Protein AF-F2L6T4-F1 (afdb_monomer_lite)

pLDDT: mean 93.62, std 6.07, range [66.06, 98.0]

Sequence (54 aa):
MLELAPWGGESLNLANPDAPVRTLAFGAAGEGLVTYLILEAQRRVDVLDVLWLG

Radius of gyration: 11.13 Å; chains: 1; bounding box: 24×22×33 Å

Foldseek 3Di:
DCLPCVLPFADPDPVDRPAQWGKDFDDPVSQKIWTWGDDVVVSDIGTDDIGGND

Secondary structure (DSSP, 8-state):
-TTT-GGGSEES-TT-TT-SEEEEEESSS--EEEEEEEEGGGTEEEEEEEEE--

Structure (mmCIF, N/CA/C/O backbone):
data_AF-F2L6T4-F1
#
_entry.id   AF-F2L6T4-F1
#
loop_
_atom_site.group_PDB
_atom_site.id
_atom_site.type_symbol
_atom_site.label_atom_id
_atom_site.label_alt_id
_atom_site.label_comp_id
_atom_site.label_asym_id
_atom_site.label_entity_id
_atom_site.label_seq_id
_atom_site.pdbx_PDB_ins_code
_atom_site.Cartn_x
_atom_site.Cartn_y
_atom_site.Cartn_z
_atom_site.occupancy
_atom_site.B_iso_or_equiv
_atom_site.auth_seq_id
_atom_site.auth_comp_id
_atom_site.auth_asym_id
_atom_site.auth_atom_id
_atom_site.pdbx_PDB_model_num
ATOM 1 N N . MET A 1 1 ? 10.253 -5.830 2.425 1.00 66.06 1 MET A N 1
ATOM 2 C CA . MET A 1 1 ? 9.784 -4.536 2.973 1.00 66.06 1 MET A CA 1
ATOM 3 C C . MET A 1 1 ? 8.386 -4.657 3.573 1.00 66.06 1 MET A C 1
ATOM 5 O O . MET A 1 1 ? 8.234 -4.291 4.727 1.00 66.06 1 MET A O 1
ATOM 9 N N . LEU A 1 2 ? 7.411 -5.242 2.860 1.00 77.62 2 LEU A N 1
ATOM 10 C CA . LEU A 1 2 ? 6.027 -5.425 3.341 1.00 77.62 2 LEU A CA 1
ATOM 11 C C . LEU A 1 2 ? 5.896 -6.144 4.696 1.00 77.62 2 LEU A C 1
ATOM 13 O O . LEU A 1 2 ? 5.072 -5.753 5.506 1.00 77.62 2 LEU A O 1
ATOM 17 N N . GLU A 1 3 ? 6.728 -7.148 4.973 1.00 77.62 3 GLU A N 1
ATOM 18 C CA . GLU A 1 3 ? 6.706 -7.870 6.258 1.00 77.62 3 GLU A CA 1
ATOM 19 C C . GLU A 1 3 ? 7.268 -7.044 7.433 1.00 77.62 3 GLU A C 1
ATOM 21 O O . GLU A 1 3 ? 6.911 -7.273 8.583 1.00 77.62 3 GLU A O 1
ATOM 26 N N . LEU A 1 4 ? 8.132 -6.063 7.148 1.00 82.44 4 LEU A N 1
ATOM 27 C CA . LEU A 1 4 ? 8.852 -5.282 8.162 1.00 82.44 4 LEU A CA 1
ATOM 28 C C . LEU A 1 4 ? 8.210 -3.913 8.420 1.00 82.44 4 LEU A C 1
ATOM 30 O O . LEU A 1 4 ? 8.188 -3.450 9.555 1.00 82.44 4 LEU A O 1
ATOM 34 N N . ALA A 1 5 ? 7.713 -3.254 7.371 1.00 89.50 5 ALA A N 1
ATOM 35 C CA . ALA A 1 5 ? 7.141 -1.910 7.436 1.00 89.50 5 ALA A CA 1
ATOM 36 C C . ALA A 1 5 ? 6.001 -1.747 6.408 1.00 89.50 5 ALA A C 1
ATOM 38 O O . ALA A 1 5 ? 6.152 -1.015 5.427 1.00 89.50 5 ALA A O 1
ATOM 39 N N . PRO A 1 6 ? 4.854 -2.428 6.598 1.00 91.12 6 PRO A N 1
ATOM 40 C CA . PRO A 1 6 ? 3.758 -2.412 5.628 1.00 91.12 6 PRO A CA 1
ATOM 41 C C . PRO A 1 6 ? 3.120 -1.028 5.454 1.00 91.12 6 PRO A C 1
ATOM 43 O O . PRO A 1 6 ? 2.632 -0.712 4.377 1.00 91.12 6 PRO A O 1
ATOM 46 N N . TRP A 1 7 ? 3.167 -0.167 6.469 1.00 95.06 7 TRP A N 1
ATOM 47 C CA . TRP A 1 7 ? 2.640 1.201 6.397 1.00 95.06 7 TRP A CA 1
ATOM 48 C C . TRP A 1 7 ? 3.523 2.175 5.597 1.00 95.06 7 TRP A C 1
ATOM 50 O O . TRP A 1 7 ? 3.144 3.325 5.424 1.00 95.06 7 TRP A O 1
ATOM 60 N N . GLY A 1 8 ? 4.680 1.731 5.090 1.00 92.50 8 GLY A N 1
ATOM 61 C CA . GLY A 1 8 ? 5.574 2.564 4.276 1.00 92.50 8 GLY A CA 1
ATOM 62 C C . GLY A 1 8 ? 5.093 2.829 2.843 1.00 92.50 8 GLY A C 1
ATOM 63 O O . GLY A 1 8 ? 5.766 3.554 2.119 1.00 92.50 8 GLY A O 1
ATOM 64 N N . GLY A 1 9 ? 3.978 2.226 2.421 1.00 93.12 9 GLY A N 1
ATOM 65 C CA . GLY A 1 9 ? 3.336 2.509 1.137 1.00 93.12 9 GLY A CA 1
ATOM 66 C C . GLY A 1 9 ? 2.323 3.651 1.220 1.00 93.12 9 GLY A C 1
ATOM 67 O O . GLY A 1 9 ? 1.766 3.958 2.280 1.00 93.12 9 GLY A O 1
ATOM 68 N N . GLU A 1 10 ? 2.034 4.239 0.066 1.00 95.44 10 GLU A N 1
ATOM 69 C CA . GLU A 1 10 ? 1.035 5.298 -0.069 1.00 95.44 10 GLU A CA 1
ATOM 70 C C . GLU A 1 10 ? -0.376 4.742 0.123 1.00 95.44 10 GLU A C 1
ATOM 72 O O . GLU A 1 10 ? -0.659 3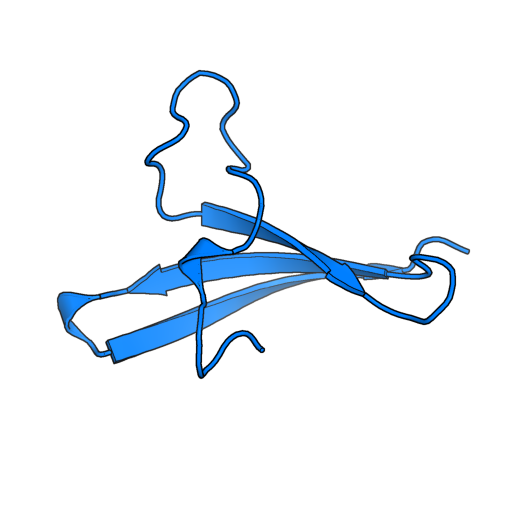.603 -0.251 1.00 95.44 10 GLU A O 1
ATOM 77 N N . SER A 1 11 ? -1.277 5.535 0.708 1.00 97.19 11 SER A N 1
ATOM 78 C CA . SER A 1 11 ? -2.692 5.154 0.792 1.00 97.19 11 SER A CA 1
ATOM 79 C C . SER A 1 11 ? -3.318 5.158 -0.596 1.00 97.19 11 SER A C 1
ATOM 81 O O . SER A 1 11 ? -3.245 6.159 -1.307 1.00 97.19 11 SER A O 1
ATOM 83 N N . LEU A 1 12 ? -4.003 4.068 -0.959 1.00 96.38 12 LEU A N 1
ATOM 84 C CA . LEU A 1 12 ? -4.769 4.025 -2.207 1.00 96.38 12 LEU A CA 1
ATOM 85 C C . LEU A 1 12 ? -5.913 5.054 -2.190 1.00 96.38 12 LEU A C 1
ATOM 87 O O . LEU A 1 12 ? -6.301 5.592 -3.225 1.00 96.38 12 LEU A O 1
ATOM 91 N N . ASN A 1 13 ? -6.462 5.339 -1.006 1.00 95.94 13 ASN A N 1
ATOM 92 C CA . ASN A 1 13 ? -7.485 6.358 -0.827 1.00 95.94 13 ASN A CA 1
ATOM 93 C C . ASN A 1 13 ? -6.842 7.686 -0.407 1.00 95.94 13 ASN A C 1
ATOM 95 O O . ASN A 1 13 ? -6.584 7.907 0.774 1.00 95.94 13 ASN A O 1
ATOM 99 N N . LEU A 1 14 ? -6.666 8.604 -1.358 1.00 93.50 14 LEU A N 1
ATOM 100 C CA . LEU A 1 14 ? -6.070 9.924 -1.107 1.00 93.50 14 LEU A CA 1
ATOM 101 C C . LEU A 1 14 ? -6.851 10.780 -0.093 1.00 93.50 14 LEU A C 1
ATOM 103 O O . LEU A 1 14 ? -6.268 11.637 0.563 1.00 93.50 14 LEU A O 1
ATOM 107 N N . ALA A 1 15 ? -8.159 10.550 0.059 1.00 97.12 15 ALA A N 1
ATOM 108 C CA . ALA A 1 15 ? -8.980 11.247 1.050 1.00 97.12 15 ALA A CA 1
ATOM 109 C C . ALA A 1 15 ? -8.847 10.653 2.465 1.00 97.12 15 ALA A C 1
ATOM 111 O O . ALA A 1 15 ? -9.354 11.232 3.423 1.00 97.12 15 ALA A O 1
ATOM 112 N N . ASN A 1 16 ? -8.187 9.499 2.601 1.00 96.19 16 ASN A N 1
ATOM 113 C CA . ASN A 1 16 ? -7.917 8.852 3.877 1.00 96.19 16 ASN A CA 1
ATOM 114 C C . ASN A 1 16 ? -6.469 8.320 3.917 1.00 96.19 16 ASN A C 1
ATOM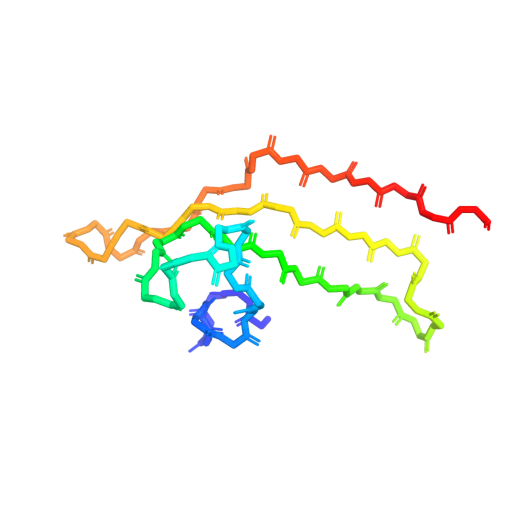 116 O O . ASN A 1 16 ? -6.232 7.146 3.603 1.00 96.19 16 ASN A O 1
ATOM 120 N N . PRO A 1 17 ? -5.500 9.160 4.329 1.00 94.69 17 PRO A N 1
ATOM 121 C CA . PRO A 1 17 ? -4.092 8.781 4.445 1.00 94.69 17 PRO A CA 1
ATOM 122 C C . PRO A 1 17 ? -3.826 7.621 5.409 1.00 94.69 17 PRO A C 1
ATOM 124 O O . PRO A 1 17 ? -2.782 6.984 5.294 1.00 94.69 17 PRO A O 1
ATOM 127 N N . ASP A 1 18 ? -4.766 7.313 6.308 1.00 95.62 18 ASP A N 1
ATOM 128 C CA . ASP A 1 18 ? -4.668 6.245 7.308 1.00 95.62 18 ASP A CA 1
ATOM 129 C C . ASP A 1 18 ? -5.338 4.935 6.854 1.00 95.62 18 ASP A C 1
ATOM 131 O O . ASP A 1 18 ? -5.350 3.949 7.590 1.00 95.62 18 ASP A O 1
ATOM 135 N N . ALA A 1 19 ? -5.886 4.874 5.634 1.00 97.44 19 ALA A N 1
ATOM 136 C CA . ALA A 1 19 ? -6.527 3.659 5.138 1.00 97.44 19 ALA A CA 1
ATOM 137 C C . ALA A 1 19 ? -5.531 2.475 5.070 1.00 97.44 19 ALA A C 1
ATOM 139 O O . ALA A 1 19 ? -4.354 2.663 4.754 1.00 97.44 19 ALA A O 1
ATOM 140 N N . PRO A 1 20 ? -5.979 1.234 5.333 1.00 97.25 20 PRO A N 1
ATOM 141 C CA . PRO A 1 20 ? -5.095 0.066 5.373 1.00 97.25 20 PRO A CA 1
ATOM 142 C C . PRO A 1 20 ? -4.781 -0.519 3.989 1.00 97.25 20 PRO A C 1
ATOM 144 O O . PRO A 1 20 ? -3.947 -1.417 3.890 1.00 97.25 20 PRO A O 1
ATOM 147 N N . VAL A 1 21 ? -5.450 -0.053 2.928 1.00 97.94 21 VAL A N 1
ATOM 148 C CA . VAL A 1 21 ? -5.124 -0.439 1.549 1.00 97.94 21 VAL A CA 1
ATOM 149 C C . VAL A 1 21 ? -4.067 0.514 1.015 1.00 97.94 21 VAL A C 1
ATOM 151 O O . VAL A 1 21 ? -4.279 1.728 0.969 1.00 97.94 21 VAL A O 1
ATOM 154 N N . ARG A 1 22 ? -2.934 -0.054 0.616 1.00 97.62 22 ARG A N 1
ATOM 155 C CA . ARG A 1 22 ? -1.723 0.675 0.263 1.00 97.62 22 ARG A CA 1
ATOM 156 C C . ARG A 1 22 ? -1.202 0.281 -1.106 1.00 97.62 22 ARG A C 1
ATOM 158 O O . ARG A 1 22 ? -1.439 -0.833 -1.570 1.00 97.62 22 ARG A O 1
ATOM 165 N N . THR A 1 23 ? -0.440 1.185 -1.705 1.00 96.94 23 THR A N 1
ATOM 166 C CA . THR A 1 23 ? 0.315 0.961 -2.936 1.00 96.94 23 THR A CA 1
ATOM 167 C C . THR A 1 23 ? 1.796 1.236 -2.715 1.00 96.94 23 THR A C 1
ATOM 169 O O . THR A 1 23 ? 2.155 2.232 -2.087 1.00 96.94 23 THR A O 1
ATOM 172 N N . LEU A 1 24 ? 2.661 0.378 -3.251 1.00 95.50 24 LEU A N 1
ATOM 173 C CA . LEU A 1 24 ? 4.113 0.539 -3.178 1.00 95.50 24 LEU A CA 1
ATOM 174 C C . LEU A 1 24 ? 4.745 0.231 -4.537 1.00 95.50 24 LEU A C 1
ATOM 176 O O . LEU A 1 24 ? 4.529 -0.848 -5.092 1.00 95.50 24 LEU A O 1
ATOM 180 N N . ALA A 1 25 ? 5.520 1.175 -5.071 1.00 95.06 25 ALA A N 1
ATOM 181 C CA . ALA A 1 25 ? 6.313 0.939 -6.273 1.00 95.06 25 ALA A CA 1
ATOM 182 C C . ALA A 1 25 ? 7.519 0.044 -5.945 1.00 95.06 25 ALA A C 1
ATOM 184 O O . ALA A 1 25 ? 8.108 0.152 -4.867 1.00 95.06 25 ALA A O 1
ATOM 185 N N . PHE A 1 26 ? 7.888 -0.844 -6.864 1.00 92.69 26 PHE A N 1
ATOM 186 C CA . PHE A 1 26 ? 9.025 -1.747 -6.722 1.00 92.69 26 PHE A CA 1
ATOM 187 C C . PHE A 1 26 ? 9.811 -1.881 -8.029 1.00 92.69 26 PHE A C 1
ATOM 189 O O . PHE A 1 26 ? 9.336 -1.516 -9.102 1.00 92.69 26 PHE A O 1
ATOM 196 N N . GLY A 1 27 ? 11.019 -2.435 -7.904 1.00 93.00 27 GLY A N 1
ATOM 197 C CA . GLY A 1 27 ? 12.006 -2.490 -8.979 1.00 93.00 27 GLY A CA 1
ATOM 198 C C . GLY A 1 27 ? 12.918 -1.253 -8.989 1.00 93.00 27 GLY A C 1
ATOM 199 O O . GLY A 1 27 ? 12.664 -0.277 -8.280 1.00 93.00 27 GLY A O 1
ATOM 200 N N . ALA A 1 28 ? 14.045 -1.330 -9.700 1.00 91.94 28 ALA A N 1
ATOM 201 C CA . ALA A 1 28 ? 15.098 -0.313 -9.642 1.00 91.94 28 ALA A CA 1
ATOM 202 C C . ALA A 1 28 ? 14.666 1.026 -10.260 1.00 91.94 28 ALA A C 1
ATOM 204 O O . ALA A 1 28 ? 15.117 2.080 -9.812 1.00 91.94 28 ALA A O 1
ATOM 205 N N . ALA A 1 29 ? 13.793 0.976 -11.263 1.00 93.00 29 ALA A N 1
ATOM 206 C CA . ALA A 1 29 ? 13.223 2.136 -11.935 1.00 93.00 29 ALA A CA 1
ATOM 207 C C . ALA A 1 29 ? 11.725 2.332 -11.633 1.00 93.00 29 ALA A C 1
ATOM 209 O O . ALA A 1 29 ? 11.102 3.215 -12.219 1.00 93.00 29 ALA A O 1
ATOM 210 N N . GLY A 1 30 ? 11.144 1.544 -10.720 1.00 92.81 30 GLY A N 1
ATOM 211 C CA . GLY A 1 30 ? 9.703 1.563 -10.458 1.00 92.81 30 GLY A CA 1
ATOM 212 C C . GLY A 1 30 ? 8.906 0.813 -11.525 1.00 92.81 30 GLY A C 1
ATOM 213 O O . GLY A 1 30 ? 7.833 1.251 -11.917 1.00 92.81 30 GLY A O 1
ATOM 214 N N . GLU A 1 31 ? 9.438 -0.311 -12.002 1.00 95.75 31 GLU A N 1
ATOM 215 C CA . GLU A 1 31 ? 8.872 -1.161 -13.057 1.00 95.75 31 GLU A CA 1
ATOM 216 C C . GLU A 1 31 ? 7.602 -1.907 -12.618 1.00 95.75 31 GLU A C 1
ATOM 218 O O . GLU A 1 31 ? 6.952 -2.584 -13.415 1.00 95.75 31 GLU A O 1
ATOM 223 N N . GLY A 1 32 ? 7.230 -1.826 -11.343 1.00 96.44 32 GLY A N 1
ATOM 224 C CA . GLY A 1 32 ? 6.001 -2.424 -10.855 1.00 96.44 32 GLY A CA 1
ATOM 225 C C . GLY A 1 32 ? 5.385 -1.671 -9.691 1.00 96.44 32 GLY A C 1
ATOM 226 O O . GLY A 1 32 ? 6.042 -0.914 -8.978 1.00 96.44 32 GLY A O 1
ATOM 227 N N . LEU A 1 33 ? 4.095 -1.907 -9.493 1.00 96.62 33 LEU A N 1
ATOM 228 C CA . LEU A 1 33 ? 3.297 -1.371 -8.405 1.00 96.62 33 LEU A CA 1
ATOM 229 C C . LEU A 1 33 ? 2.541 -2.523 -7.745 1.00 96.62 33 LEU A C 1
ATOM 231 O O . LEU A 1 33 ? 1.822 -3.264 -8.414 1.00 96.62 33 LEU A O 1
ATOM 235 N N . VAL A 1 34 ? 2.698 -2.686 -6.434 1.00 97.12 34 VAL A N 1
ATOM 236 C CA . VAL A 1 34 ? 1.91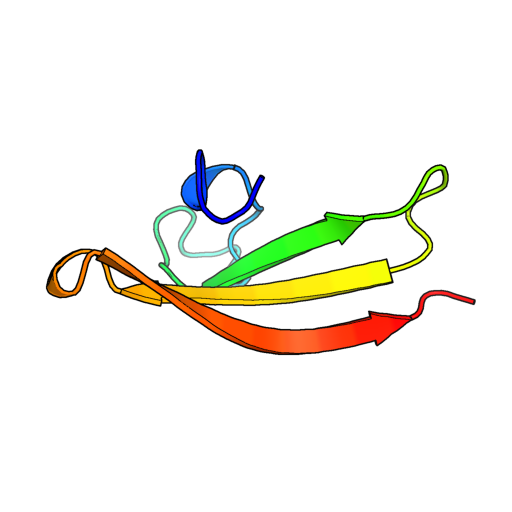9 -3.654 -5.654 1.00 97.12 34 VAL A CA 1
ATOM 237 C C . VAL A 1 34 ? 0.842 -2.932 -4.860 1.00 97.12 34 VAL A C 1
ATOM 239 O O . VAL A 1 34 ? 1.138 -1.961 -4.164 1.00 97.12 34 VAL A O 1
ATOM 242 N N . THR A 1 35 ? -0.391 -3.429 -4.936 1.00 97.88 35 THR A N 1
ATOM 243 C CA . THR A 1 35 ? -1.502 -3.009 -4.075 1.00 97.88 35 THR A CA 1
ATOM 244 C C . THR A 1 35 ? -1.750 -4.084 -3.027 1.00 97.88 35 THR A C 1
ATOM 246 O O . THR A 1 35 ? -1.860 -5.266 -3.357 1.00 97.88 35 THR A O 1
ATOM 249 N N . TYR A 1 36 ? -1.847 -3.699 -1.759 1.00 97.81 36 TYR A N 1
ATOM 250 C CA . TYR A 1 36 ? -1.977 -4.641 -0.648 1.00 97.81 36 TYR A CA 1
ATOM 251 C C . TYR A 1 36 ? -2.855 -4.099 0.482 1.00 97.81 36 TYR A C 1
ATOM 253 O O . TYR A 1 36 ? -3.048 -2.893 0.617 1.00 97.81 36 TYR A O 1
ATOM 261 N N . LEU A 1 37 ? -3.386 -5.005 1.302 1.00 97.69 37 LEU A N 1
ATOM 262 C CA . LEU A 1 37 ? -4.196 -4.725 2.484 1.00 97.69 37 LEU A CA 1
ATOM 263 C C . LEU A 1 37 ? -3.438 -5.110 3.756 1.00 97.69 37 LEU A C 1
ATOM 265 O O . LEU A 1 37 ? -2.933 -6.227 3.874 1.00 97.69 37 LEU A O 1
ATOM 269 N N . ILE A 1 38 ? -3.422 -4.206 4.733 1.00 97.06 38 ILE A N 1
ATOM 270 C CA . ILE A 1 38 ? -2.862 -4.444 6.065 1.00 97.06 38 ILE A CA 1
ATOM 271 C C . ILE A 1 38 ? -3.968 -4.929 7.014 1.00 97.06 38 ILE A C 1
ATOM 273 O O . ILE A 1 38 ? -4.964 -4.241 7.230 1.00 97.06 38 ILE A O 1
ATOM 277 N N . LEU A 1 39 ? -3.775 -6.104 7.618 1.00 96.06 39 LEU A N 1
ATOM 278 C CA . LEU A 1 39 ? -4.662 -6.695 8.624 1.00 96.06 39 LEU A CA 1
ATOM 279 C C . LEU A 1 39 ? -3.925 -6.784 9.969 1.00 96.06 39 LEU A C 1
ATOM 281 O O . LEU A 1 39 ? -3.430 -7.844 10.362 1.00 96.06 39 LEU A O 1
ATOM 285 N N . GLU A 1 40 ? -3.846 -5.664 10.690 1.00 92.62 40 GLU A N 1
ATOM 286 C CA . GLU A 1 40 ? -3.012 -5.535 11.898 1.00 92.62 40 GLU A CA 1
ATOM 287 C C . GLU A 1 40 ? -3.377 -6.527 13.005 1.00 92.62 40 GLU A C 1
ATOM 289 O O . GLU A 1 40 ? -2.495 -7.164 13.581 1.00 92.62 40 GLU A O 1
ATOM 294 N N . ALA A 1 41 ? -4.676 -6.731 13.249 1.00 94.50 41 ALA A N 1
ATOM 295 C CA . ALA A 1 41 ? -5.164 -7.680 14.251 1.00 94.50 41 ALA A CA 1
ATOM 296 C C . ALA A 1 41 ? -4.689 -9.124 13.994 1.00 94.50 41 ALA A C 1
ATOM 298 O O . ALA A 1 41 ? -4.608 -9.925 14.921 1.00 94.50 41 ALA A O 1
ATOM 299 N N . GLN A 1 42 ? -4.360 -9.448 12.740 1.00 95.19 42 GLN A N 1
ATOM 300 C CA . GLN A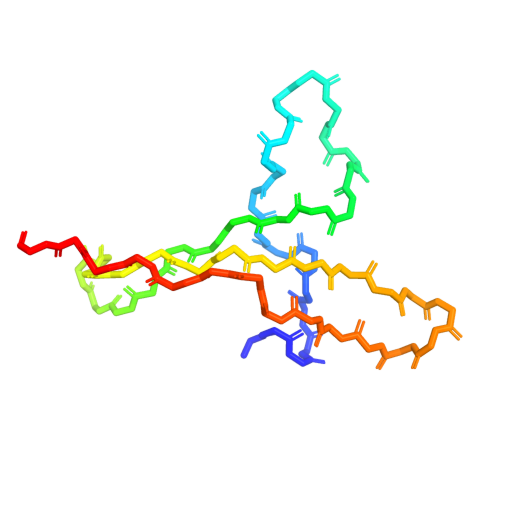 1 42 ? -3.888 -10.764 12.309 1.00 95.19 42 GLN A CA 1
ATOM 301 C C . GLN A 1 42 ? -2.374 -10.793 12.056 1.00 95.19 42 GLN A C 1
ATOM 303 O O . GLN A 1 42 ? -1.848 -11.845 11.705 1.00 95.19 42 GLN A O 1
ATOM 308 N N . ARG A 1 43 ? -1.675 -9.654 12.209 1.00 91.75 43 ARG A N 1
ATOM 309 C CA . ARG A 1 43 ? -0.266 -9.469 11.813 1.00 91.75 43 ARG A CA 1
ATOM 310 C C . ARG A 1 43 ? 0.006 -9.976 10.394 1.00 91.75 43 ARG A C 1
ATOM 312 O O . ARG A 1 43 ? 0.981 -10.680 10.146 1.00 91.75 43 ARG A O 1
ATOM 319 N N . ARG A 1 44 ? -0.898 -9.642 9.475 1.00 94.31 44 ARG A N 1
ATOM 320 C CA . ARG A 1 44 ? -0.914 -10.172 8.112 1.00 94.31 44 ARG A CA 1
ATOM 321 C C . ARG A 1 44 ? -1.014 -9.046 7.092 1.00 94.31 44 ARG A C 1
ATOM 323 O O . ARG A 1 44 ? -1.648 -8.022 7.343 1.00 94.31 44 ARG A O 1
ATOM 330 N N . VAL A 1 45 ? -0.407 -9.272 5.932 1.00 96.69 45 VAL A N 1
ATOM 331 C CA . VAL A 1 45 ? -0.525 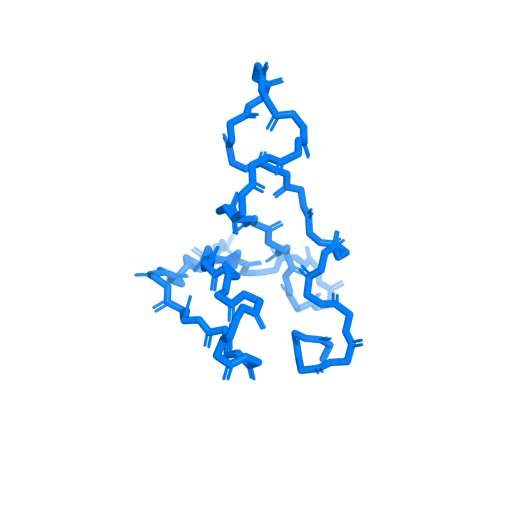-8.422 4.749 1.00 96.69 45 VAL A CA 1
ATOM 332 C C . VAL A 1 45 ? -1.002 -9.288 3.593 1.00 96.69 45 VAL A C 1
ATOM 334 O O . VAL A 1 45 ? -0.397 -10.323 3.323 1.00 96.69 45 VAL A O 1
ATOM 337 N N . ASP A 1 46 ? -2.064 -8.856 2.920 1.00 97.25 46 ASP A N 1
ATOM 338 C CA . ASP A 1 46 ? -2.599 -9.529 1.738 1.00 97.25 46 ASP A CA 1
ATOM 339 C C . ASP A 1 46 ? -2.297 -8.717 0.487 1.00 97.25 46 ASP A C 1
ATOM 341 O O . ASP A 1 46 ? -2.646 -7.542 0.402 1.00 97.25 46 ASP A O 1
ATOM 345 N N . VAL A 1 47 ? -1.658 -9.344 -0.498 1.00 96.75 47 VAL A N 1
ATOM 346 C CA . VAL A 1 47 ? -1.474 -8.740 -1.821 1.00 96.75 47 VAL A CA 1
ATOM 347 C C . VAL A 1 47 ? -2.789 -8.850 -2.580 1.00 96.75 47 VAL A C 1
ATOM 349 O O . VAL A 1 47 ? -3.340 -9.942 -2.713 1.00 96.75 47 VAL A O 1
ATOM 352 N N . LEU A 1 48 ? -3.288 -7.713 -3.055 1.00 97.69 48 LEU A N 1
ATOM 353 C CA . LEU A 1 48 ? -4.540 -7.625 -3.799 1.00 97.69 48 LEU A CA 1
ATOM 354 C C . LEU A 1 48 ? -4.289 -7.585 -5.305 1.00 97.69 48 LEU A C 1
ATOM 356 O O . LEU A 1 48 ? -5.030 -8.209 -6.057 1.00 97.69 48 LEU A O 1
ATOM 360 N N . ASP A 1 49 ? -3.254 -6.856 -5.728 1.00 98.00 49 ASP A N 1
ATOM 361 C CA . ASP A 1 49 ? -2.912 -6.696 -7.138 1.00 98.00 49 ASP A CA 1
ATOM 362 C C . ASP A 1 49 ? -1.415 -6.424 -7.336 1.00 98.00 49 ASP A C 1
ATOM 364 O O . ASP A 1 49 ? -0.750 -5.844 -6.469 1.00 98.00 49 ASP A O 1
ATOM 368 N N . VAL A 1 50 ? -0.898 -6.835 -8.492 1.00 97.25 50 VAL A N 1
ATOM 369 C CA . VAL A 1 50 ? 0.463 -6.548 -8.953 1.00 97.25 50 VAL A CA 1
ATOM 370 C C . VAL A 1 50 ? 0.383 -6.055 -10.389 1.00 97.25 50 VAL A C 1
ATOM 372 O O . VAL A 1 50 ? 0.092 -6.819 -11.309 1.00 97.25 50 VAL A O 1
ATOM 375 N N . LEU A 1 51 ? 0.701 -4.779 -10.576 1.00 97.50 51 LEU A N 1
ATOM 376 C CA . LEU A 1 51 ? 0.750 -4.129 -11.874 1.00 97.50 51 LEU A CA 1
ATOM 377 C C . LEU A 1 51 ? 2.204 -3.985 -12.328 1.00 97.50 51 LEU A C 1
ATOM 379 O O . LEU A 1 51 ? 3.039 -3.470 -11.588 1.00 97.50 51 LEU A O 1
ATOM 383 N N . TRP A 1 52 ? 2.493 -4.394 -13.561 1.00 96.06 52 TRP A N 1
ATOM 384 C CA . TRP A 1 52 ? 3.779 -4.146 -14.213 1.00 96.06 52 TRP A CA 1
ATOM 385 C C . TRP A 1 52 ? 3.695 -2.876 -15.060 1.00 96.06 52 TRP A C 1
ATOM 387 O O . TRP A 1 52 ? 2.803 -2.742 -15.900 1.00 96.06 52 TRP A O 1
ATOM 397 N N . LEU A 1 53 ? 4.616 -1.948 -14.817 1.00 89.31 53 LEU A N 1
ATOM 398 C CA . LEU A 1 53 ? 4.778 -0.691 -15.535 1.00 89.31 53 LEU A CA 1
ATOM 399 C C . LEU A 1 53 ? 5.895 -0.917 -16.564 1.00 89.31 53 LEU A C 1
ATOM 40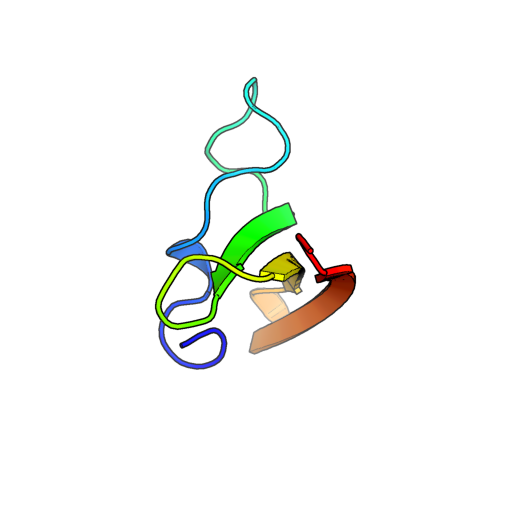1 O O . LEU A 1 53 ? 7.064 -1.003 -16.200 1.00 89.31 53 LEU A O 1
ATOM 405 N N . GLY A 1 54 ? 5.497 -1.164 -17.814 1.00 79.62 54 GLY A N 1
ATOM 406 C CA . GLY A 1 54 ? 6.398 -1.551 -18.909 1.00 79.62 54 GLY A CA 1
ATOM 407 C C . GLY A 1 54 ? 7.363 -0.467 -19.369 1.00 79.62 54 GLY A C 1
ATOM 408 O O . GLY A 1 54 ? 7.082 0.729 -19.133 1.00 79.62 54 GLY A O 1
#

Organism: Pseudonocardia dioxanivorans (strain ATCC 55486 / DSM 44775 / JCM 13855 / CB1190) (NCBI:txid675635)